Protein AF-A0A9D7R2P8-F1 (afdb_monomer)

Mean predicted aligned error: 6.59 Å

Radius of gyration: 14.5 Å; Cα contacts (8 Å, |Δi|>4): 147; chains: 1; bounding box: 32×30×37 Å

Sequence (89 aa):
MGFRNVQIKYLTEPNEEKTYIMCRQFLDKDDQDKEEWVHFVTIKTDPYEQWIGSNALTYCQDSKEITYTKIDLSIALKSKYDSLQKSSK

Secondary structure (DSSP, 8-state):
--EEEEEEEEEEPTTS-EEEEEEEEEEEE-TTS-EEEEEEEEEE-SS-EEEE-TTHHHHHHHSEE----SS-HHHHHHHHHHHHHHHT-

pLDDT: mean 84.02, std 11.65, range [48.41, 94.38]

Foldseek 3Di:
DAKDPWFWWWDQDPVRDIWIKTWIWDWDADPVRDTDTAIWMWIDDVPDTDTDHPVCVVVVVRTGTDDDDPDDVRVVVVVVVVVVVVVVD

Nearest PDB structures (foldseek):
  6q50-assembly1_A  TM=3.620E-01  e=1.094E+00  Leishmania mexicana MHOM/GT/2001/U1103
  6q4w-assembly1_A  TM=4.151E-01  e=2.689E+00  Leishmania mexicana MHOM/GT/2001/U1103
  3pgz-assembly1_A  TM=4.205E-01  e=3.562E+00  Bartonella henselae
  8k6t-assembly1_A  TM=4.805E-01  e=8.277E+00  Streptococcus pyogenes serotype M3
  7m22-assembly1_D  TM=4.009E-01  e=6.610E+00  Human betaherpesvirus 5

Solvent-accessible surface area (backbone atoms only — not comparable to full-atom values): 5195 Å² total; per-residue (Å²): 125,50,55,41,79,50,44,46,28,34,39,75,45,99,86,71,46,74,44,40,34,39,36,31,30,35,53,45,64,48,100,81,71,44,80,42,78,46,69,40,28,44,38,54,47,94,96,46,79,50,82,42,54,83,76,25,56,58,59,57,70,76,28,49,77,53,95,70,83,91,57,63,51,31,59,53,50,43,53,52,52,54,53,51,59,62,72,78,110

Structure (mmCIF, N/CA/C/O backbone):
data_AF-A0A9D7R2P8-F1
#
_entry.id   AF-A0A9D7R2P8-F1
#
loop_
_atom_site.group_PDB
_atom_site.id
_atom_site.type_symbol
_atom_site.label_atom_id
_atom_site.label_alt_id
_atom_site.label_comp_id
_atom_site.label_asym_id
_atom_site.label_entity_id
_atom_site.label_seq_id
_atom_site.pdbx_PDB_ins_code
_atom_site.Cartn_x
_atom_site.Cartn_y
_atom_site.Cartn_z
_atom_site.occupancy
_atom_site.B_iso_or_equiv
_atom_site.auth_seq_id
_atom_site.auth_comp_id
_atom_site.auth_asym_id
_atom_site.auth_atom_id
_atom_site.pdbx_PDB_model_num
ATOM 1 N N . MET A 1 1 ? -10.241 0.106 12.908 1.00 82.31 1 MET A N 1
ATOM 2 C CA . MET A 1 1 ? -9.414 0.722 11.853 1.00 82.31 1 MET A CA 1
ATOM 3 C C . MET A 1 1 ? -10.081 0.532 10.498 1.00 82.31 1 MET A C 1
ATOM 5 O O . MET A 1 1 ? -10.443 -0.598 10.181 1.00 82.31 1 MET A O 1
ATOM 9 N N . GLY A 1 2 ? -10.294 1.611 9.742 1.00 90.50 2 GLY A N 1
ATOM 10 C CA . GLY A 1 2 ? -10.771 1.560 8.353 1.00 90.50 2 GLY A CA 1
ATOM 11 C C . GLY A 1 2 ? -9.602 1.632 7.371 1.00 90.50 2 GLY A C 1
ATOM 12 O O . GLY A 1 2 ? -8.597 2.260 7.684 1.00 90.50 2 GLY A O 1
ATOM 13 N N . PHE A 1 3 ? -9.733 1.010 6.198 1.00 93.81 3 PHE A N 1
ATOM 14 C CA . PHE A 1 3 ? -8.750 1.076 5.110 1.00 93.81 3 PHE A CA 1
ATOM 15 C C . PHE A 1 3 ? -9.467 1.394 3.800 1.00 93.81 3 PHE A C 1
ATOM 17 O O . PHE A 1 3 ? -10.552 0.860 3.563 1.00 93.81 3 PHE A O 1
ATOM 24 N N . ARG A 1 4 ? -8.874 2.237 2.951 1.00 94.38 4 ARG A N 1
ATOM 25 C CA . ARG A 1 4 ? -9.404 2.548 1.614 1.00 94.38 4 ARG A CA 1
ATOM 26 C C . ARG A 1 4 ? -8.294 2.905 0.630 1.00 94.38 4 ARG A C 1
ATOM 28 O O . ARG A 1 4 ? -7.161 3.154 1.045 1.00 94.38 4 ARG A O 1
ATOM 35 N N . ASN A 1 5 ? -8.648 2.971 -0.656 1.00 92.31 5 ASN A N 1
ATOM 36 C CA . ASN A 1 5 ? -7.743 3.332 -1.754 1.00 92.31 5 ASN A CA 1
ATOM 37 C C . ASN A 1 5 ? -6.447 2.508 -1.732 1.00 92.31 5 ASN A C 1
ATOM 39 O O . ASN A 1 5 ? -5.351 3.045 -1.875 1.00 92.31 5 ASN A O 1
ATOM 43 N N . VAL A 1 6 ? -6.584 1.202 -1.484 1.00 93.00 6 VAL A N 1
ATOM 44 C CA . VAL A 1 6 ? -5.447 0.292 -1.367 1.00 93.00 6 VAL A CA 1
ATOM 45 C C . VAL A 1 6 ? -5.044 -0.187 -2.752 1.00 93.00 6 VAL A C 1
ATOM 47 O O . VAL A 1 6 ? -5.778 -0.932 -3.398 1.00 93.00 6 VAL A O 1
ATOM 50 N N . GLN A 1 7 ? -3.861 0.225 -3.187 1.00 93.06 7 GLN A N 1
ATOM 51 C CA . GLN A 1 7 ? -3.311 -0.092 -4.498 1.00 93.06 7 GLN A CA 1
ATOM 52 C C . GLN A 1 7 ? -1.889 -0.620 -4.355 1.00 93.06 7 GLN A C 1
ATOM 54 O O . GLN A 1 7 ? -1.117 -0.145 -3.519 1.00 93.06 7 GLN A O 1
ATOM 59 N N . ILE A 1 8 ? -1.531 -1.579 -5.205 1.00 92.62 8 ILE A N 1
ATOM 60 C CA . ILE A 1 8 ? -0.146 -2.021 -5.355 1.00 92.62 8 ILE A CA 1
ATOM 61 C C . ILE A 1 8 ? 0.417 -1.334 -6.589 1.00 92.62 8 ILE A C 1
ATOM 63 O O . ILE A 1 8 ? -0.208 -1.320 -7.650 1.00 92.62 8 ILE A O 1
ATOM 67 N N . LYS A 1 9 ? 1.603 -0.764 -6.441 1.00 93.06 9 LYS A N 1
ATOM 68 C CA . LYS A 1 9 ? 2.333 -0.071 -7.491 1.00 93.06 9 LYS A CA 1
ATOM 69 C C . LYS A 1 9 ? 3.790 -0.522 -7.503 1.00 93.06 9 LYS A C 1
ATOM 71 O O . LYS A 1 9 ? 4.236 -1.231 -6.598 1.00 93.06 9 LYS A O 1
ATOM 76 N N . TYR A 1 10 ? 4.535 -0.122 -8.523 1.00 92.19 10 TYR A N 1
ATOM 77 C CA . TYR A 1 10 ? 5.981 -0.308 -8.562 1.00 92.19 10 TYR A CA 1
ATOM 78 C C . TYR A 1 10 ? 6.706 0.913 -9.128 1.00 92.19 10 TYR A C 1
ATOM 80 O O . TYR A 1 10 ? 6.185 1.610 -10.003 1.00 92.19 10 TYR A O 1
ATOM 88 N N . LEU A 1 11 ? 7.924 1.133 -8.642 1.00 89.31 11 LEU A N 1
ATOM 89 C CA . LEU A 1 11 ? 8.928 1.990 -9.268 1.00 89.31 11 LEU A CA 1
ATOM 90 C C . LEU A 1 11 ? 9.962 1.114 -9.970 1.00 89.31 11 LEU A C 1
ATOM 92 O O . LEU A 1 11 ? 10.215 -0.015 -9.549 1.00 89.31 11 LEU A O 1
ATOM 96 N N . THR A 1 12 ? 10.521 1.626 -11.062 1.00 88.12 12 THR A N 1
ATOM 97 C CA . THR A 1 12 ? 11.668 1.014 -11.733 1.00 88.12 12 THR A CA 1
ATOM 98 C C . THR A 1 12 ? 12.897 1.825 -11.370 1.00 88.12 12 THR A C 1
ATOM 100 O O . THR A 1 12 ? 12.961 3.013 -11.680 1.00 88.12 12 THR A O 1
ATOM 103 N N . GLU A 1 13 ? 13.835 1.178 -10.696 1.00 82.81 13 GLU A N 1
ATOM 104 C CA . GLU A 1 13 ? 15.111 1.760 -10.301 1.00 82.81 13 GLU A CA 1
ATOM 105 C C . GLU A 1 13 ? 16.047 1.891 -11.522 1.00 82.81 13 GLU A C 1
ATOM 107 O O . GLU A 1 13 ? 15.834 1.229 -12.545 1.00 82.81 13 GLU A O 1
ATOM 112 N N . PRO A 1 14 ? 17.118 2.706 -11.453 1.00 84.00 14 PRO A N 1
ATOM 113 C CA . PRO A 1 14 ? 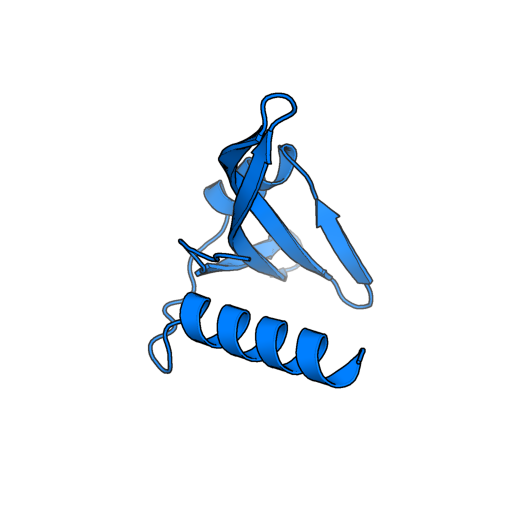18.070 2.856 -12.559 1.00 84.00 14 PRO A CA 1
ATOM 114 C C . PRO A 1 14 ? 18.756 1.552 -12.996 1.00 84.00 14 PRO A C 1
ATOM 116 O O . PRO A 1 14 ? 19.213 1.453 -14.130 1.00 84.00 14 PRO A O 1
ATOM 119 N N . ASN A 1 15 ? 18.834 0.561 -12.104 1.00 85.94 15 ASN A N 1
ATOM 120 C CA . ASN A 1 15 ? 19.376 -0.775 -12.365 1.00 85.94 15 ASN A CA 1
ATOM 121 C C . ASN A 1 15 ? 18.320 -1.767 -12.904 1.00 85.94 15 ASN A C 1
ATOM 123 O O . ASN A 1 15 ? 18.577 -2.965 -12.922 1.00 85.94 15 ASN A O 1
ATOM 127 N N . GLU A 1 16 ? 17.140 -1.279 -13.306 1.00 86.56 16 GLU A N 1
ATOM 128 C CA . GLU A 1 16 ? 15.983 -2.054 -13.784 1.00 86.56 16 GLU A CA 1
ATOM 129 C C . GLU A 1 16 ? 15.280 -2.922 -12.725 1.00 86.56 16 GLU A C 1
ATOM 131 O O . GLU A 1 16 ? 14.287 -3.597 -13.028 1.00 86.56 16 GLU A O 1
ATOM 136 N N . GLU A 1 17 ? 15.718 -2.871 -11.465 1.00 86.94 17 GLU A N 1
ATOM 137 C CA . GLU A 1 17 ? 15.014 -3.531 -10.371 1.00 86.94 17 GLU A CA 1
ATOM 138 C C . GLU A 1 17 ? 13.673 -2.847 -10.083 1.00 86.94 17 GLU A C 1
ATOM 140 O O . GLU A 1 17 ? 13.439 -1.674 -10.392 1.00 86.94 17 GLU A O 1
ATOM 145 N N . LYS A 1 18 ? 12.745 -3.618 -9.506 1.00 88.12 18 LYS A N 1
ATOM 146 C CA . LYS A 1 18 ? 11.409 -3.133 -9.159 1.00 88.12 18 LYS A CA 1
ATOM 147 C C . LYS A 1 18 ? 11.258 -3.011 -7.657 1.00 88.12 18 LYS A C 1
ATOM 149 O O . LYS A 1 18 ? 11.228 -4.020 -6.952 1.00 88.12 18 LYS A O 1
ATOM 154 N N . THR A 1 19 ? 11.020 -1.789 -7.209 1.00 85.44 19 THR A N 1
ATOM 155 C CA . THR A 1 19 ? 10.587 -1.502 -5.845 1.00 85.44 19 THR A CA 1
ATOM 156 C C . THR A 1 19 ? 9.065 -1.556 -5.799 1.00 85.44 19 THR A C 1
ATOM 158 O O . THR A 1 19 ? 8.391 -0.786 -6.485 1.00 85.44 19 THR A O 1
ATOM 161 N N . TYR A 1 20 ? 8.503 -2.476 -5.011 1.00 88.81 20 TYR A N 1
ATOM 162 C CA . TYR A 1 20 ? 7.051 -2.623 -4.878 1.00 88.81 20 TYR A CA 1
ATOM 163 C C . TYR A 1 20 ? 6.516 -1.768 -3.737 1.00 88.81 20 TYR A C 1
ATOM 165 O O . TYR A 1 20 ? 7.082 -1.717 -2.645 1.00 88.81 20 TYR A O 1
ATOM 173 N N . ILE A 1 21 ? 5.387 -1.120 -3.994 1.00 89.25 21 ILE A N 1
ATOM 174 C CA . ILE A 1 21 ? 4.822 -0.094 -3.128 1.00 89.25 21 ILE A CA 1
ATOM 175 C C . ILE A 1 21 ? 3.351 -0.408 -2.907 1.00 89.25 21 ILE A C 1
ATOM 177 O O . ILE A 1 21 ? 2.626 -0.732 -3.846 1.00 89.25 21 ILE A O 1
ATOM 181 N N . MET A 1 22 ? 2.895 -0.300 -1.665 1.00 90.31 22 MET A N 1
ATOM 182 C CA . MET A 1 22 ? 1.479 -0.340 -1.328 1.00 90.31 22 MET A CA 1
ATOM 183 C C . MET A 1 22 ? 1.030 1.039 -0.865 1.00 90.31 22 MET A C 1
ATOM 185 O O . MET A 1 22 ? 1.368 1.470 0.238 1.00 90.31 22 MET A O 1
ATOM 189 N N . CYS A 1 23 ? 0.237 1.691 -1.707 1.00 91.12 23 CYS A N 1
ATOM 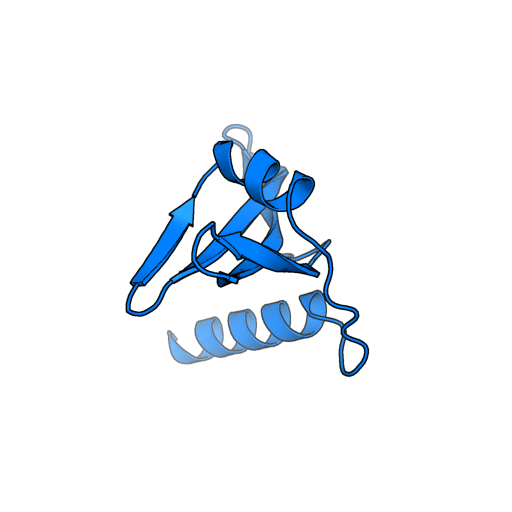190 C CA . CYS A 1 23 ? -0.434 2.953 -1.426 1.00 91.12 23 CYS A CA 1
ATOM 191 C C . CYS A 1 23 ? -1.758 2.675 -0.730 1.00 91.12 23 CYS A C 1
ATOM 193 O O . CYS A 1 23 ? -2.515 1.822 -1.193 1.00 91.12 23 CYS A O 1
ATOM 195 N N . ARG A 1 24 ? -2.041 3.361 0.379 1.00 91.50 24 ARG A N 1
ATOM 196 C CA . ARG A 1 24 ? -3.312 3.215 1.098 1.00 91.50 24 ARG A CA 1
ATOM 197 C C . ARG A 1 24 ? -3.671 4.459 1.894 1.00 91.50 24 ARG A C 1
ATOM 199 O O . ARG A 1 24 ? -2.834 5.323 2.143 1.00 91.50 24 ARG A O 1
ATOM 206 N N . GLN A 1 25 ? -4.913 4.493 2.356 1.00 91.56 25 GLN A N 1
ATOM 207 C CA . GLN A 1 25 ? -5.344 5.369 3.434 1.00 91.56 25 GLN A CA 1
ATOM 208 C C . GLN A 1 25 ? -5.901 4.541 4.587 1.00 91.56 25 GLN A C 1
ATOM 210 O O . GLN A 1 25 ? -6.549 3.514 4.353 1.00 91.56 25 GLN A O 1
ATOM 215 N N . PHE A 1 26 ? -5.678 4.996 5.816 1.00 90.69 26 PHE A N 1
ATOM 216 C CA . PHE A 1 26 ? -6.342 4.448 6.994 1.00 90.69 26 PHE A CA 1
ATOM 217 C C . PHE A 1 26 ? -7.086 5.544 7.756 1.00 90.69 26 PHE A C 1
ATOM 219 O O . PHE A 1 26 ? -6.764 6.723 7.626 1.00 90.69 26 PHE A O 1
ATOM 226 N N . LEU A 1 27 ? -8.134 5.135 8.469 1.00 91.06 27 LEU A N 1
ATOM 227 C CA . LEU A 1 27 ? -8.958 6.032 9.271 1.00 91.06 27 LEU A CA 1
ATOM 228 C C . LEU A 1 27 ? -8.271 6.273 10.612 1.00 91.06 27 LEU A C 1
ATOM 230 O O . LEU A 1 27 ? -8.218 5.352 11.428 1.00 91.06 27 LEU A O 1
ATOM 234 N N . ASP A 1 28 ? -7.766 7.477 10.817 1.00 88.38 28 ASP A N 1
ATOM 235 C CA . ASP A 1 28 ? -7.177 7.916 12.076 1.00 88.38 28 ASP A CA 1
ATOM 236 C C . ASP A 1 28 ? -8.079 8.939 12.770 1.00 88.38 28 ASP A C 1
ATOM 238 O O . ASP A 1 28 ? -9.089 9.376 12.209 1.00 88.38 28 ASP A O 1
ATOM 242 N N . LYS A 1 29 ? -7.732 9.295 14.003 1.00 88.06 29 LYS A N 1
ATOM 243 C CA . LYS A 1 29 ? -8.345 10.409 14.722 1.00 88.06 29 LYS A CA 1
ATOM 244 C C . LYS A 1 29 ? -7.320 11.514 14.911 1.00 88.06 29 LYS A C 1
ATOM 246 O O . LYS A 1 29 ? -6.223 11.244 15.393 1.00 88.06 29 LYS A O 1
ATOM 251 N N . ASP A 1 30 ? -7.702 12.737 14.570 1.00 81.31 30 ASP A N 1
ATOM 252 C CA . ASP A 1 30 ? -6.879 13.913 14.838 1.00 81.31 30 ASP A CA 1
ATOM 253 C C . ASP A 1 30 ? -6.852 14.266 16.342 1.00 81.31 30 ASP A C 1
ATOM 255 O O . ASP A 1 30 ? -7.560 13.675 17.166 1.00 81.31 30 ASP A O 1
ATOM 259 N N . ASP A 1 31 ? -6.066 15.283 16.707 1.00 81.94 31 ASP A N 1
ATOM 260 C CA . ASP A 1 31 ? -5.960 15.791 18.087 1.00 81.94 31 ASP A CA 1
ATOM 261 C C . ASP A 1 31 ? -7.291 16.341 18.655 1.00 81.94 31 ASP A C 1
ATOM 263 O O . ASP A 1 31 ? -7.388 16.644 19.845 1.00 81.94 31 ASP A O 1
ATOM 267 N N . GLN A 1 32 ? -8.322 16.498 17.816 1.00 86.25 32 GLN A N 1
ATOM 268 C CA . GLN A 1 32 ? -9.673 16.933 18.181 1.00 86.25 32 GLN A CA 1
ATOM 269 C C . GLN A 1 32 ? -10.684 15.773 18.166 1.00 86.25 32 GLN A C 1
ATOM 271 O O . GLN A 1 32 ? -11.893 16.026 18.188 1.00 86.25 32 GLN A O 1
ATOM 276 N N . ASP A 1 33 ? -10.210 14.520 18.139 1.00 86.00 33 ASP A N 1
ATOM 277 C CA . ASP A 1 33 ? -11.024 13.298 18.091 1.00 86.00 33 ASP A CA 1
ATOM 278 C C . ASP A 1 33 ? -11.885 13.160 16.816 1.00 86.00 33 ASP A C 1
ATOM 280 O O . ASP A 1 33 ? -12.821 12.350 16.766 1.00 86.00 33 ASP A O 1
ATOM 284 N N . LYS A 1 34 ? -11.589 13.932 15.763 1.00 89.06 34 LYS A N 1
ATOM 285 C CA . LYS A 1 34 ? -12.294 13.854 14.480 1.00 89.06 34 LYS A CA 1
ATOM 286 C C . LYS A 1 34 ? -11.653 12.803 13.596 1.00 89.06 34 LYS A C 1
ATOM 288 O O . LYS A 1 34 ? -10.437 12.728 13.460 1.00 89.06 34 LYS A O 1
ATOM 293 N N . GLU A 1 35 ? -12.502 12.006 12.962 1.00 91.69 35 GLU A N 1
ATOM 294 C CA . GLU A 1 35 ? -12.057 10.990 12.019 1.00 91.69 35 GLU A CA 1
ATOM 295 C C . GLU A 1 35 ? -11.488 11.628 10.747 1.00 91.69 35 GLU A C 1
ATOM 297 O O . GLU A 1 35 ? -12.175 12.380 10.048 1.00 91.69 35 GLU A O 1
ATOM 302 N N . GLU A 1 36 ? -10.253 11.271 10.407 1.00 90.81 36 GLU A N 1
ATOM 303 C CA . GLU A 1 36 ? -9.593 11.692 9.180 1.00 90.81 36 GLU A CA 1
ATOM 304 C C . GLU A 1 36 ? -8.934 10.522 8.447 1.00 90.81 36 GLU A C 1
ATOM 306 O O . GLU A 1 36 ? -8.582 9.490 9.014 1.00 90.81 36 GLU A O 1
ATOM 311 N N . TRP A 1 37 ? -8.789 10.664 7.131 1.00 90.44 37 TRP A N 1
ATOM 312 C CA . TRP A 1 37 ? -8.158 9.645 6.302 1.00 90.44 37 TRP A CA 1
ATOM 313 C C . TRP A 1 37 ? -6.722 10.034 5.989 1.00 90.44 37 TRP A C 1
ATOM 315 O O . TRP A 1 37 ? -6.475 10.897 5.144 1.00 90.44 37 TRP A O 1
ATOM 325 N N . VAL A 1 38 ? -5.782 9.336 6.614 1.00 88.62 38 VAL A N 1
ATOM 326 C CA . VAL A 1 38 ? -4.352 9.617 6.492 1.00 88.62 38 VAL A CA 1
ATOM 327 C C . VAL A 1 38 ? -3.743 8.750 5.393 1.00 88.62 38 VAL A C 1
ATOM 329 O O . VAL A 1 38 ? -3.999 7.546 5.321 1.00 88.62 38 VAL A O 1
ATOM 332 N N . HIS A 1 39 ? -2.946 9.361 4.511 1.00 87.44 39 HIS A N 1
ATOM 333 C CA . HIS A 1 39 ? -2.198 8.636 3.481 1.00 87.44 39 HIS A CA 1
ATOM 334 C C . HIS A 1 39 ? -1.017 7.889 4.082 1.00 87.44 39 HIS A C 1
ATOM 336 O O . HIS A 1 39 ? -0.298 8.409 4.932 1.00 87.44 39 HIS A O 1
ATOM 342 N N . PHE A 1 40 ? -0.787 6.683 3.579 1.00 85.31 40 PHE A N 1
ATOM 343 C CA . PHE A 1 40 ? 0.302 5.844 4.033 1.00 85.31 40 PHE A CA 1
ATOM 344 C C . PHE A 1 40 ? 0.883 5.012 2.893 1.00 85.31 40 PHE A C 1
ATOM 346 O O . PHE A 1 40 ? 0.142 4.501 2.046 1.00 85.31 40 PHE A O 1
ATOM 353 N N . VAL A 1 41 ? 2.203 4.822 2.911 1.00 86.25 41 VAL A N 1
ATOM 354 C CA . VAL A 1 41 ? 2.906 3.933 1.985 1.00 86.25 41 VAL A CA 1
ATOM 355 C C . VAL A 1 41 ? 3.741 2.916 2.73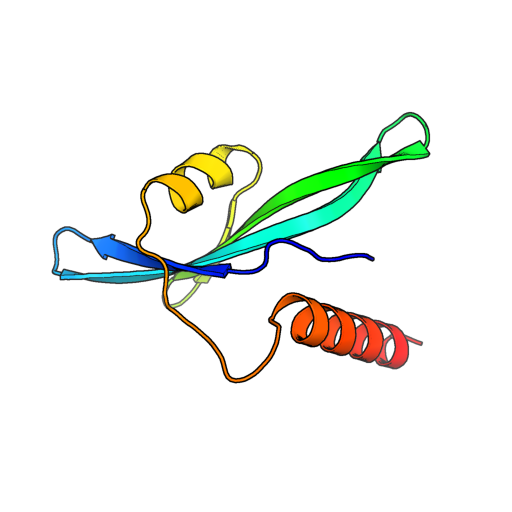5 1.00 86.25 41 VAL A C 1
ATOM 357 O O . VAL A 1 41 ? 4.528 3.251 3.616 1.00 86.25 41 VAL A O 1
ATOM 360 N N . THR A 1 42 ? 3.605 1.660 2.322 1.00 85.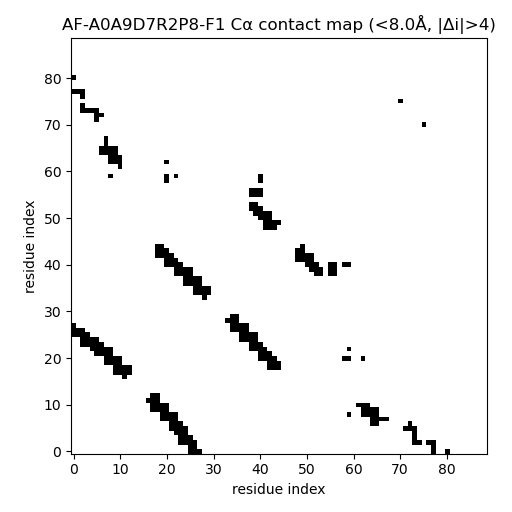75 42 THR A N 1
ATOM 361 C CA . THR A 1 42 ? 4.592 0.625 2.632 1.00 85.75 42 THR A CA 1
ATOM 362 C C . THR A 1 42 ? 5.421 0.365 1.388 1.00 85.75 42 THR A C 1
ATOM 364 O O . THR A 1 42 ? 4.866 0.039 0.337 1.00 85.75 42 THR A O 1
ATOM 367 N N . ILE A 1 43 ? 6.737 0.492 1.517 1.00 81.81 43 ILE A N 1
ATOM 368 C CA . ILE A 1 43 ? 7.690 0.103 0.481 1.00 81.81 43 ILE A CA 1
ATOM 369 C C . ILE A 1 43 ? 8.273 -1.244 0.881 1.00 81.81 43 ILE A C 1
ATOM 371 O O . ILE A 1 43 ? 8.798 -1.394 1.986 1.00 81.81 43 ILE A O 1
ATOM 375 N N . LYS A 1 44 ? 8.172 -2.219 -0.019 1.00 76.00 44 LYS A N 1
ATOM 376 C CA . LYS A 1 44 ? 8.877 -3.487 0.116 1.00 76.00 44 LYS A CA 1
ATOM 377 C C . LYS A 1 44 ? 10.265 -3.306 -0.488 1.00 76.00 44 LYS A C 1
ATOM 379 O O . LYS A 1 44 ? 10.397 -3.361 -1.711 1.00 76.00 44 LYS A O 1
ATOM 384 N N . THR A 1 45 ? 11.274 -3.092 0.351 1.00 66.50 45 THR A N 1
ATOM 385 C CA . THR A 1 45 ? 12.671 -3.262 -0.056 1.00 66.50 45 THR A CA 1
ATOM 386 C C . THR A 1 45 ? 13.144 -4.634 0.431 1.00 66.50 45 THR A C 1
ATOM 388 O O . THR A 1 45 ? 12.668 -5.162 1.431 1.00 66.50 45 THR A O 1
ATOM 391 N N . ASP A 1 46 ? 14.012 -5.302 -0.317 1.00 57.66 46 ASP A N 1
ATOM 392 C CA . ASP A 1 46 ? 14.706 -6.483 0.205 1.00 57.66 46 ASP A CA 1
ATOM 393 C C . ASP A 1 46 ? 16.007 -5.978 0.851 1.00 57.66 46 ASP A C 1
ATOM 395 O O . ASP A 1 46 ? 16.757 -5.286 0.157 1.00 57.66 46 ASP A O 1
ATOM 399 N N . PRO A 1 47 ? 16.295 -6.206 2.152 1.00 55.06 47 PRO A N 1
ATOM 400 C CA . PRO A 1 47 ? 15.572 -7.009 3.152 1.00 55.06 47 PRO A CA 1
ATOM 401 C C . PRO A 1 47 ? 14.717 -6.201 4.161 1.00 55.06 47 PRO A C 1
ATOM 403 O O . PRO A 1 47 ? 14.463 -6.686 5.265 1.00 55.06 47 PRO A O 1
ATOM 406 N N . TYR A 1 48 ? 14.296 -4.967 3.847 1.00 58.72 48 TYR A N 1
ATOM 407 C CA . TYR A 1 48 ? 13.656 -4.054 4.810 1.00 58.72 48 TYR A CA 1
ATOM 408 C C . TYR A 1 48 ? 12.244 -3.587 4.401 1.00 58.72 48 TYR A C 1
ATOM 410 O O . TYR A 1 48 ? 11.952 -3.270 3.256 1.00 58.72 48 TYR A O 1
ATOM 418 N N . GLU A 1 49 ? 11.341 -3.436 5.369 1.00 59.94 49 GLU A N 1
ATOM 419 C CA . GLU A 1 49 ? 10.093 -2.693 5.154 1.00 59.94 49 GLU A CA 1
ATOM 420 C C . GLU A 1 49 ? 10.235 -1.289 5.745 1.00 59.94 49 GLU A C 1
ATOM 422 O O . GLU A 1 49 ? 10.443 -1.130 6.950 1.00 59.94 49 GLU A O 1
ATOM 427 N N . GLN A 1 50 ? 10.133 -0.258 4.902 1.00 65.44 50 GLN A N 1
ATOM 428 C CA . GLN A 1 50 ? 10.207 1.136 5.344 1.00 65.44 50 GLN A CA 1
ATOM 429 C C . GLN A 1 50 ? 8.816 1.776 5.403 1.00 65.44 50 GLN A C 1
ATOM 431 O O . GLN A 1 50 ? 8.011 1.676 4.472 1.00 65.44 50 GLN A O 1
ATOM 436 N N . TRP A 1 51 ? 8.556 2.451 6.524 1.00 61.81 51 TRP A N 1
ATOM 437 C CA . TRP A 1 51 ? 7.328 3.182 6.829 1.00 61.81 51 TRP A CA 1
ATOM 438 C C . TRP A 1 51 ? 7.578 4.661 6.534 1.00 61.81 51 TRP A C 1
ATOM 440 O O . TRP A 1 51 ? 8.153 5.371 7.357 1.00 61.81 51 TRP A O 1
ATOM 450 N N . ILE A 1 52 ? 7.202 5.122 5.339 1.00 65.62 52 ILE A N 1
ATOM 451 C CA . ILE A 1 52 ? 7.373 6.528 4.953 1.00 65.62 52 ILE A CA 1
ATOM 452 C C . ILE A 1 52 ? 6.053 7.254 5.229 1.00 65.62 52 ILE A C 1
ATOM 454 O O . ILE A 1 52 ? 5.007 6.838 4.739 1.00 65.62 52 ILE A O 1
ATOM 458 N N . GLY A 1 53 ? 6.107 8.298 6.066 1.00 61.19 53 GLY A N 1
ATOM 459 C CA . GLY A 1 53 ? 4.970 9.153 6.439 1.00 61.19 53 GLY A CA 1
ATOM 460 C C . GLY A 1 53 ? 4.513 10.064 5.293 1.00 61.19 53 GLY A C 1
ATOM 461 O O . GLY A 1 53 ? 4.440 9.636 4.156 1.00 61.19 53 GLY A O 1
ATOM 462 N N . SER A 1 54 ? 4.236 11.344 5.535 1.00 56.41 54 SER A N 1
ATOM 463 C CA . SER A 1 54 ? 3.654 12.279 4.544 1.00 56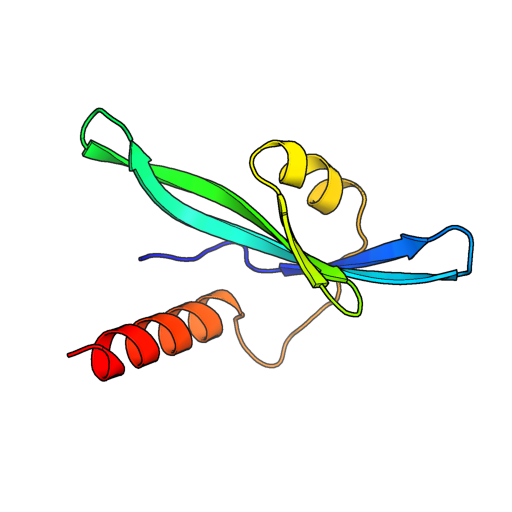.41 54 SER A CA 1
ATOM 464 C C . SER A 1 54 ? 4.396 12.407 3.195 1.00 56.41 54 SER A C 1
ATOM 466 O O . SER A 1 54 ? 3.752 12.652 2.175 1.00 56.41 54 SER A O 1
ATOM 468 N N . ASN A 1 55 ? 5.708 12.149 3.140 1.00 60.84 55 ASN A N 1
ATOM 469 C CA . ASN A 1 55 ? 6.489 12.078 1.889 1.00 60.84 55 ASN A CA 1
ATOM 470 C C . ASN A 1 55 ? 6.162 10.842 1.013 1.00 60.84 55 ASN A C 1
ATOM 472 O O . ASN A 1 55 ? 6.654 10.711 -0.104 1.00 60.84 55 ASN A O 1
ATOM 476 N N . ALA A 1 56 ? 5.313 9.936 1.503 1.00 60.62 56 ALA A N 1
ATOM 477 C CA . ALA A 1 56 ? 4.763 8.773 0.809 1.00 60.62 56 ALA A CA 1
ATOM 478 C C . ALA A 1 56 ? 3.974 9.110 -0.458 1.00 60.62 56 ALA A C 1
ATOM 480 O O . ALA A 1 56 ? 3.932 8.315 -1.395 1.00 60.62 56 ALA A O 1
ATOM 481 N N . LEU A 1 57 ? 3.306 10.265 -0.481 1.00 68.38 57 LEU A N 1
ATOM 482 C CA . LEU A 1 57 ? 2.423 10.637 -1.586 1.00 68.38 57 LEU A CA 1
ATOM 483 C C . LEU A 1 57 ? 3.180 10.708 -2.915 1.00 68.38 57 LEU A C 1
ATOM 485 O O . LEU A 1 57 ? 2.672 10.209 -3.917 1.00 68.38 57 LEU A O 1
ATOM 489 N N . THR A 1 58 ? 4.413 11.215 -2.898 1.00 76.69 58 THR A N 1
ATOM 490 C CA . THR A 1 58 ? 5.297 11.256 -4.069 1.00 76.69 58 THR A CA 1
ATOM 491 C C . THR A 1 58 ? 5.573 9.850 -4.610 1.00 76.69 58 THR A C 1
ATOM 493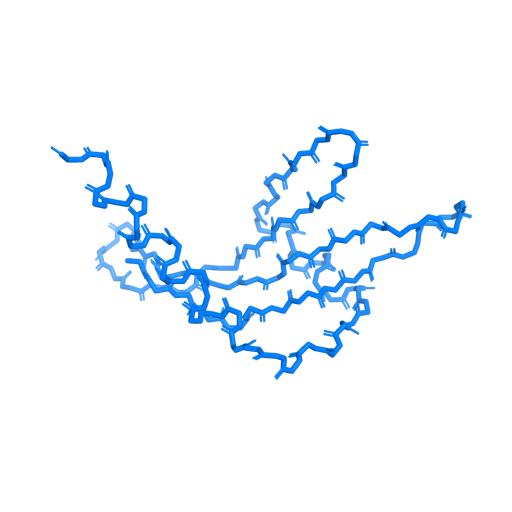 O O . THR A 1 58 ? 5.377 9.596 -5.793 1.00 76.69 58 THR A O 1
ATOM 496 N N . TYR A 1 59 ? 5.866 8.878 -3.737 1.00 79.38 59 TYR A N 1
ATOM 497 C CA . TYR A 1 59 ? 6.041 7.474 -4.137 1.00 79.38 59 TYR A CA 1
ATOM 498 C C . TYR A 1 59 ? 4.787 6.883 -4.797 1.00 79.38 59 TYR A C 1
ATOM 500 O O . TYR A 1 59 ? 4.887 6.089 -5.733 1.00 79.38 59 TYR A O 1
ATOM 508 N N . CYS A 1 60 ? 3.591 7.262 -4.340 1.00 84.94 60 CYS A N 1
ATOM 509 C CA . CYS A 1 60 ? 2.338 6.825 -4.959 1.00 84.94 60 CYS A CA 1
ATOM 510 C C . CYS A 1 60 ? 2.034 7.500 -6.294 1.00 84.94 60 CYS A C 1
ATOM 512 O O . CYS A 1 60 ? 1.350 6.894 -7.122 1.00 84.94 60 CYS A O 1
ATOM 514 N N . GLN A 1 61 ? 2.472 8.743 -6.478 1.00 87.38 61 GLN A N 1
ATOM 515 C CA . GLN A 1 61 ? 2.245 9.522 -7.695 1.00 87.38 61 GLN A CA 1
ATOM 516 C C . GLN A 1 61 ? 3.191 9.091 -8.818 1.00 87.38 61 GLN A C 1
ATOM 518 O O . GLN A 1 61 ? 2.739 8.916 -9.947 1.00 87.38 61 GLN A O 1
ATOM 523 N N . ASP A 1 62 ? 4.455 8.827 -8.490 1.00 87.19 62 ASP A N 1
ATOM 524 C CA . ASP A 1 62 ? 5.497 8.518 -9.477 1.00 87.19 62 ASP A CA 1
ATOM 525 C C . ASP A 1 62 ? 5.551 7.028 -9.866 1.00 87.19 62 ASP A C 1
ATOM 527 O O . ASP A 1 62 ? 6.285 6.633 -10.774 1.00 87.19 62 ASP A O 1
ATOM 531 N N . SER A 1 63 ? 4.769 6.174 -9.198 1.00 89.38 63 SER A N 1
ATOM 532 C CA . SER A 1 63 ? 4.764 4.725 -9.420 1.00 89.38 63 SER A CA 1
ATOM 533 C C . SER A 1 63 ? 3.677 4.244 -10.377 1.00 89.38 63 SER A C 1
ATOM 535 O O . SER A 1 63 ? 2.590 4.813 -10.504 1.00 89.38 63 SER A O 1
ATOM 537 N N . LYS A 1 64 ? 3.966 3.124 -11.044 1.00 93.06 64 LYS A N 1
ATOM 538 C CA . LYS A 1 64 ? 3.054 2.469 -11.985 1.00 93.06 64 LYS A CA 1
ATOM 539 C C . LYS A 1 64 ? 2.134 1.507 -11.250 1.00 93.06 64 LYS A C 1
ATOM 541 O O . LYS A 1 64 ? 2.600 0.641 -10.513 1.00 93.06 64 LYS A O 1
ATOM 546 N N . GLU A 1 65 ? 0.831 1.651 -11.463 1.00 93.38 65 GLU A N 1
ATOM 547 C CA . GLU A 1 65 ? -0.175 0.786 -10.849 1.00 93.38 65 GLU A CA 1
ATOM 548 C C . GLU A 1 65 ? -0.118 -0.645 -11.390 1.00 93.38 65 GLU A C 1
ATOM 550 O O . GLU A 1 65 ? 0.052 -0.876 -12.588 1.00 93.38 65 GLU A O 1
ATOM 555 N N . ILE A 1 66 ? -0.278 -1.612 -10.487 1.00 92.94 66 ILE A N 1
ATOM 556 C CA . ILE A 1 66 ? -0.470 -3.020 -10.815 1.00 92.94 66 ILE A CA 1
ATOM 557 C C . ILE A 1 66 ? -1.959 -3.317 -10.709 1.00 92.94 66 ILE A C 1
ATOM 559 O O . ILE A 1 66 ? -2.535 -3.295 -9.621 1.00 92.94 66 ILE A O 1
ATOM 563 N N . THR A 1 67 ? -2.578 -3.654 -11.836 1.00 91.25 67 THR A N 1
ATOM 564 C CA . THR A 1 67 ? -3.971 -4.098 -11.850 1.00 91.25 67 THR A CA 1
ATOM 565 C C . THR A 1 67 ? -4.099 -5.424 -11.103 1.00 91.25 67 THR A C 1
ATOM 567 O O . THR A 1 67 ? -3.641 -6.468 -11.569 1.00 91.25 67 THR A O 1
ATOM 570 N N . TYR A 1 68 ? -4.738 -5.388 -9.935 1.00 88.62 68 TYR A N 1
ATOM 571 C CA . TYR A 1 68 ? -4.983 -6.558 -9.100 1.00 88.62 68 TYR A CA 1
ATOM 572 C C . TYR A 1 68 ? -6.487 -6.765 -8.910 1.00 88.62 68 TYR A C 1
ATOM 574 O O . TYR A 1 68 ? -7.159 -5.948 -8.292 1.00 88.62 68 TYR A O 1
ATOM 582 N N . THR A 1 69 ? -7.023 -7.864 -9.446 1.00 89.50 69 THR A N 1
ATOM 583 C CA . THR A 1 69 ? -8.480 -8.100 -9.531 1.00 89.50 69 THR A CA 1
ATOM 584 C C . THR A 1 69 ? -8.975 -9.285 -8.707 1.00 89.50 69 THR A C 1
ATOM 586 O O . THR A 1 69 ? -10.172 -9.550 -8.676 1.00 89.50 69 THR A O 1
ATOM 589 N N . LYS A 1 70 ? -8.082 -10.020 -8.031 1.00 91.94 70 LYS A N 1
ATOM 590 C CA . LYS A 1 70 ? -8.468 -11.229 -7.282 1.00 91.94 70 LYS A CA 1
ATOM 591 C C . LYS A 1 70 ? -9.325 -10.920 -6.052 1.00 91.94 70 LYS A C 1
ATOM 593 O O . LYS A 1 70 ? -10.182 -11.721 -5.700 1.00 91.94 70 LYS A O 1
ATOM 598 N N . ILE A 1 71 ? -9.053 -9.806 -5.373 1.00 92.88 71 ILE A N 1
ATOM 599 C CA . ILE A 1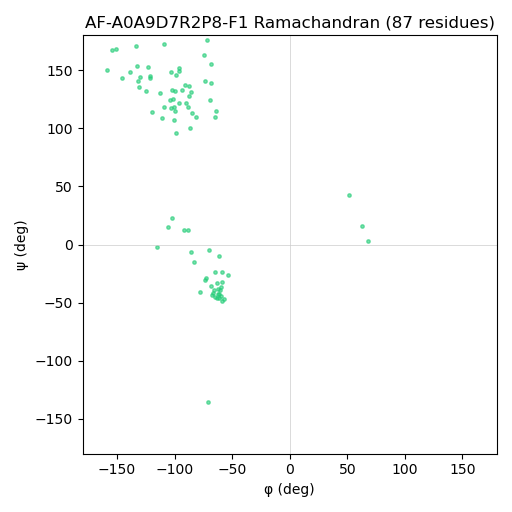 71 ? -9.782 -9.346 -4.186 1.00 92.88 71 ILE A CA 1
ATOM 600 C C . ILE A 1 71 ? -9.559 -7.843 -3.996 1.00 92.88 71 ILE A C 1
ATOM 602 O O . ILE A 1 71 ? -8.488 -7.335 -4.329 1.00 92.88 71 ILE A O 1
ATOM 606 N N . ASP A 1 72 ? -10.540 -7.150 -3.417 1.00 92.81 72 ASP A N 1
ATOM 607 C CA . ASP A 1 72 ? -10.349 -5.791 -2.910 1.00 92.81 72 ASP A CA 1
ATOM 608 C C . ASP A 1 72 ? -9.329 -5.809 -1.762 1.00 92.81 72 ASP A C 1
ATOM 610 O O . ASP A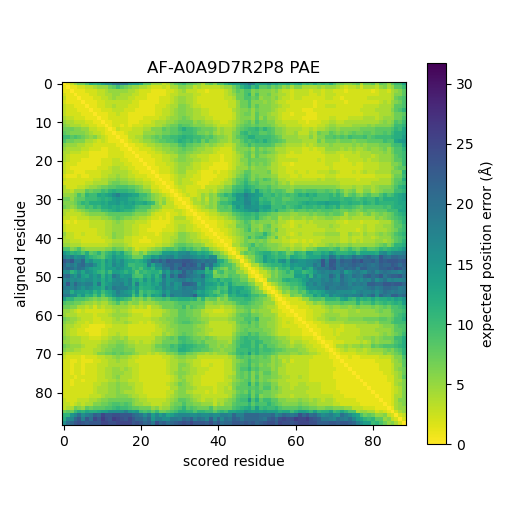 1 72 ? -9.548 -6.394 -0.693 1.00 92.81 72 ASP A O 1
ATOM 614 N N . LEU A 1 73 ? -8.188 -5.165 -1.989 1.00 93.25 73 LEU A N 1
ATOM 615 C CA . LEU A 1 73 ? -7.085 -5.140 -1.035 1.00 93.25 73 LEU A CA 1
ATOM 616 C C . LEU A 1 73 ? -7.446 -4.416 0.269 1.00 93.25 73 LEU A C 1
ATOM 618 O O . LEU A 1 73 ? -6.876 -4.730 1.314 1.00 93.25 73 LEU A O 1
ATOM 622 N N . SER A 1 74 ? -8.427 -3.512 0.244 1.00 93.56 74 SER A N 1
ATOM 623 C CA . SER A 1 74 ? -8.954 -2.836 1.435 1.00 93.56 74 SER A CA 1
ATOM 624 C C . SER A 1 74 ? -9.676 -3.828 2.344 1.00 93.56 74 SER A C 1
ATOM 626 O O . SER A 1 74 ? -9.456 -3.837 3.558 1.00 93.56 74 SER A O 1
ATOM 628 N N . ILE A 1 75 ? -10.468 -4.733 1.757 1.00 94.00 75 ILE A N 1
ATOM 629 C CA . ILE A 1 75 ? -11.153 -5.815 2.479 1.00 94.00 75 ILE A CA 1
ATOM 630 C C . ILE A 1 75 ? -10.137 -6.820 3.029 1.00 94.00 75 ILE A C 1
ATOM 632 O O . ILE A 1 75 ? -10.239 -7.240 4.187 1.00 94.00 75 ILE A O 1
ATOM 636 N N . ALA A 1 76 ? -9.136 -7.186 2.224 1.00 93.25 76 ALA A N 1
ATOM 637 C CA . ALA A 1 76 ? -8.086 -8.113 2.638 1.00 93.25 76 ALA A CA 1
ATOM 638 C C . ALA A 1 76 ? -7.283 -7.568 3.835 1.00 93.25 76 ALA A C 1
ATOM 640 O O . ALA A 1 76 ? -7.089 -8.278 4.826 1.00 93.25 76 ALA A O 1
ATOM 641 N N . LEU A 1 77 ? -6.879 -6.293 3.787 1.00 91.56 77 LEU A N 1
ATOM 642 C CA . LEU A 1 77 ? -6.180 -5.624 4.888 1.00 91.56 77 LEU A CA 1
ATOM 643 C C . LEU A 1 77 ? -7.046 -5.522 6.141 1.00 91.56 77 LEU A C 1
ATOM 645 O O . LEU A 1 77 ? -6.575 -5.858 7.227 1.00 91.56 77 LEU A O 1
ATOM 649 N N . LYS A 1 78 ? -8.315 -5.120 6.001 1.00 92.94 78 LYS A N 1
ATOM 650 C CA . LYS A 1 78 ? -9.251 -5.058 7.131 1.00 92.94 78 LYS A CA 1
ATOM 651 C C . LYS A 1 78 ? -9.389 -6.415 7.814 1.00 92.94 78 LYS A C 1
ATOM 653 O O . LYS A 1 78 ? -9.261 -6.501 9.032 1.00 92.94 78 LYS A O 1
ATOM 658 N N . SER A 1 79 ? -9.572 -7.472 7.026 1.00 93.75 79 SER A N 1
ATOM 659 C CA . SER A 1 79 ? -9.698 -8.844 7.530 1.00 93.75 79 SER A CA 1
ATOM 660 C C . SER A 1 79 ? -8.437 -9.297 8.269 1.00 93.75 79 SER A C 1
ATOM 662 O O . SER A 1 79 ? -8.523 -9.879 9.352 1.00 93.75 79 SER A O 1
ATOM 664 N N . LYS A 1 80 ? -7.250 -8.993 7.723 1.00 93.00 80 LYS A N 1
ATOM 665 C CA . LYS A 1 80 ? -5.975 -9.311 8.378 1.00 93.00 80 LYS A CA 1
ATOM 666 C C . LYS A 1 80 ? -5.799 -8.536 9.683 1.00 93.00 80 LYS A C 1
ATOM 668 O O . LYS A 1 80 ? -5.421 -9.138 10.684 1.00 93.00 80 LYS A O 1
ATOM 673 N N . TYR A 1 81 ? -6.096 -7.238 9.686 1.00 91.31 81 TYR A N 1
ATOM 674 C CA . TYR A 1 81 ? -6.037 -6.400 10.884 1.00 91.31 81 TYR A CA 1
ATOM 675 C C . TYR A 1 81 ? -6.963 -6.929 11.987 1.00 91.31 81 TYR A C 1
ATOM 677 O O . TYR A 1 81 ? -6.523 -7.125 13.118 1.00 91.31 81 TYR A O 1
ATOM 685 N N . ASP A 1 82 ? -8.218 -7.236 11.652 1.00 93.12 82 ASP A N 1
ATOM 686 C CA . ASP A 1 82 ? -9.192 -7.766 12.613 1.00 93.12 82 ASP A CA 1
ATOM 687 C C . ASP A 1 82 ? -8.757 -9.118 13.189 1.00 93.12 82 ASP A C 1
ATOM 689 O O . ASP A 1 82 ? -8.948 -9.381 14.376 1.00 93.12 82 ASP A O 1
ATOM 693 N N . SER A 1 83 ? -8.151 -9.977 12.363 1.00 93.75 83 SER A N 1
ATOM 694 C CA . SER A 1 83 ? -7.578 -11.243 12.825 1.00 93.75 83 SER A CA 1
ATOM 695 C C . SER A 1 83 ? -6.448 -11.024 13.828 1.00 93.75 83 SER A C 1
ATOM 697 O O . SER A 1 83 ? -6.396 -11.738 14.823 1.00 93.75 83 SER A O 1
ATOM 699 N N . LEU A 1 84 ? -5.556 -10.059 13.585 1.00 91.88 84 LEU A N 1
ATOM 700 C CA . LEU A 1 84 ? -4.444 -9.760 14.492 1.00 91.88 84 LEU A CA 1
ATOM 701 C C . LEU A 1 84 ? -4.942 -9.208 15.834 1.00 91.88 84 LEU A C 1
ATOM 703 O O . LEU A 1 84 ? -4.452 -9.620 16.878 1.00 91.88 84 LEU A O 1
ATOM 707 N N . GLN A 1 85 ? -5.972 -8.358 15.820 1.00 88.44 85 GLN A N 1
ATOM 708 C CA . GLN A 1 85 ? -6.585 -7.826 17.044 1.00 88.44 85 GLN A CA 1
ATOM 709 C C . GLN A 1 85 ? -7.231 -8.915 17.912 1.00 88.44 85 GLN A C 1
ATOM 711 O O . GLN A 1 85 ? -7.213 -8.824 19.136 1.00 88.44 85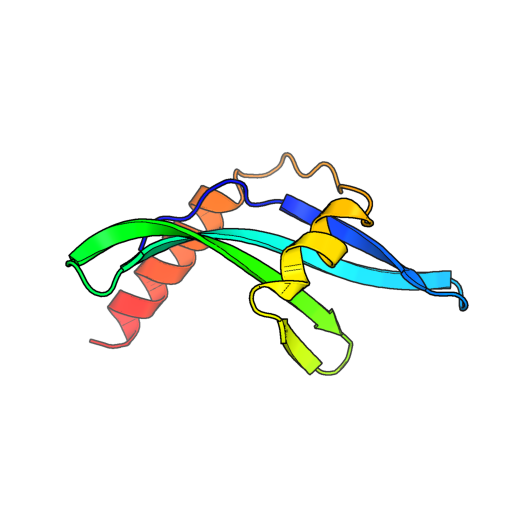 GLN A O 1
ATOM 716 N N . LYS A 1 86 ? -7.785 -9.967 17.296 1.00 82.56 86 LYS A N 1
ATOM 717 C CA . LYS A 1 86 ? -8.343 -11.117 18.027 1.00 82.56 86 LYS A CA 1
ATOM 718 C C . LYS A 1 86 ? -7.270 -12.007 18.654 1.00 82.56 86 LYS A C 1
ATOM 720 O O . LYS A 1 86 ? -7.553 -12.637 19.660 1.00 82.56 86 LYS A O 1
ATOM 725 N N . SER A 1 87 ? -6.078 -12.076 18.064 1.00 69.81 87 SER A N 1
ATOM 726 C CA . SER A 1 87 ? -4.965 -12.897 18.566 1.00 69.81 87 SER A CA 1
ATOM 727 C C . SER A 1 87 ? -4.148 -12.228 19.675 1.00 69.81 87 SER A C 1
ATOM 729 O O . SER A 1 87 ? -3.375 -12.907 20.340 1.00 69.81 87 SER A O 1
ATOM 731 N N . SER A 1 88 ? -4.292 -10.915 19.871 1.00 59.47 88 SER A N 1
ATOM 732 C CA . SER A 1 88 ? -3.643 -10.160 20.955 1.00 59.47 88 SER A CA 1
ATOM 733 C C . SER A 1 88 ? -4.498 -10.053 22.226 1.00 59.47 88 SER A C 1
ATOM 735 O O . SER A 1 88 ? -4.180 -9.248 23.100 1.00 59.47 88 SER A O 1
ATOM 737 N N . LYS A 1 89 ? -5.582 -10.830 22.324 1.00 48.41 89 LYS A N 1
ATOM 738 C CA . LYS A 1 89 ? -6.534 -10.834 23.439 1.00 48.41 89 LYS A CA 1
ATOM 739 C C . LYS A 1 89 ? -6.629 -12.229 24.040 1.00 48.41 89 LYS A C 1
ATOM 741 O O . LYS A 1 89 ? -6.756 -12.301 25.279 1.00 48.41 89 LYS A O 1
#